Protein AF-A0A8H6XCM5-F1 (afdb_monomer_lite)

Organism: NCBI:txid2733690

Secondary structure (DSSP, 8-state):
-PPPP-----S----HHHHHHHH-STTHHHHHHHHTTSS---TTHHHHHHHHHHHHHH-EEEETTTTEEEESS---TTS-HHHHHTT-

Structure (mmCIF, N/CA/C/O backbone):
data_AF-A0A8H6XCM5-F1
#
_entry.id   AF-A0A8H6XCM5-F1
#
loop_
_atom_site.group_PDB
_atom_site.id
_atom_site.type_symbol
_atom_site.label_atom_id
_atom_site.label_alt_id
_atom_site.label_comp_id
_atom_site.label_asym_id
_atom_site.label_entity_id
_atom_site.label_seq_id
_atom_site.pdbx_PDB_ins_code
_atom_site.Cartn_x
_atom_site.Cartn_y
_atom_site.Cartn_z
_atom_site.occupancy
_atom_site.B_iso_or_equiv
_atom_site.auth_seq_id
_atom_site.auth_comp_id
_atom_site.auth_asym_id
_atom_site.auth_atom_id
_atom_site.pdbx_PDB_model_num
ATOM 1 N N . MET A 1 1 ? 25.703 15.562 1.334 1.00 40.00 1 MET A N 1
ATOM 2 C CA . MET A 1 1 ? 24.691 14.730 0.647 1.00 40.00 1 MET A CA 1
ATOM 3 C C . MET A 1 1 ? 24.155 15.523 -0.533 1.00 40.00 1 MET A C 1
ATOM 5 O O . MET A 1 1 ? 23.545 16.556 -0.300 1.00 40.00 1 MET A O 1
ATOM 9 N N . ARG A 1 2 ? 24.444 15.119 -1.777 1.00 37.31 2 ARG A N 1
ATOM 10 C CA . ARG A 1 2 ? 23.761 15.670 -2.960 1.00 37.31 2 ARG A CA 1
ATOM 11 C C . ARG A 1 2 ? 22.423 14.945 -3.085 1.00 37.31 2 ARG A C 1
ATOM 13 O O . ARG A 1 2 ? 22.420 13.717 -3.099 1.00 37.31 2 ARG A O 1
ATOM 20 N N . LEU A 1 3 ? 21.324 15.693 -3.136 1.00 38.75 3 LEU A N 1
ATOM 21 C CA . LEU A 1 3 ? 20.037 15.161 -3.582 1.00 38.75 3 LEU A CA 1
ATOM 22 C C . LEU A 1 3 ? 20.214 14.626 -5.017 1.00 38.75 3 LEU A C 1
ATOM 24 O O . LEU A 1 3 ? 20.958 15.244 -5.789 1.00 38.75 3 LEU A O 1
ATOM 28 N N . PRO A 1 4 ? 19.627 13.467 -5.365 1.00 41.62 4 PRO A N 1
ATOM 29 C CA . PRO A 1 4 ? 19.716 12.944 -6.721 1.00 41.62 4 PRO A CA 1
ATOM 30 C C . PRO A 1 4 ? 19.096 13.945 -7.709 1.00 41.62 4 PRO A C 1
ATOM 32 O O . PRO A 1 4 ? 18.163 14.657 -7.335 1.00 41.62 4 PRO A O 1
ATOM 35 N N . PRO A 1 5 ? 19.623 14.031 -8.944 1.00 44.50 5 PRO A N 1
ATOM 36 C CA . PRO A 1 5 ? 19.102 14.946 -9.949 1.00 44.50 5 PRO A CA 1
ATOM 37 C C . PRO A 1 5 ? 17.620 14.650 -10.183 1.00 44.50 5 PRO A C 1
ATOM 39 O O . PRO A 1 5 ? 17.239 13.510 -10.447 1.00 44.50 5 PRO A O 1
ATOM 42 N N . GLU A 1 6 ? 16.801 15.688 -10.042 1.00 51.19 6 GLU A N 1
ATOM 43 C CA . GLU A 1 6 ? 15.372 15.678 -10.335 1.00 51.19 6 GLU A CA 1
ATOM 44 C C . GLU A 1 6 ? 15.178 15.091 -11.747 1.00 51.19 6 GLU A C 1
ATOM 46 O O . GLU A 1 6 ? 15.653 15.663 -12.732 1.00 51.19 6 GLU A O 1
ATOM 51 N N . HIS A 1 7 ? 14.530 13.929 -11.859 1.00 51.06 7 HIS A N 1
ATOM 52 C CA . HIS A 1 7 ? 14.195 13.346 -13.159 1.00 51.06 7 HIS A CA 1
ATOM 53 C C . HIS A 1 7 ? 13.261 14.318 -13.910 1.00 51.06 7 HIS A C 1
ATOM 55 O O . HIS A 1 7 ? 12.342 14.863 -13.283 1.00 51.06 7 HIS A O 1
ATOM 61 N N . PRO A 1 8 ? 13.474 14.590 -15.212 1.00 44.06 8 PRO A N 1
ATOM 62 C CA . PRO A 1 8 ? 12.678 15.572 -15.942 1.00 44.06 8 PRO A CA 1
ATOM 63 C C . PRO A 1 8 ? 11.207 15.128 -16.015 1.00 44.06 8 PRO A C 1
ATOM 65 O O . PRO A 1 8 ? 10.842 14.248 -16.786 1.00 44.06 8 PRO A O 1
ATOM 68 N N . ARG A 1 9 ? 10.349 15.758 -15.202 1.00 53.53 9 ARG A N 1
ATOM 69 C CA . ARG A 1 9 ? 8.888 15.551 -15.136 1.00 53.53 9 ARG A CA 1
ATOM 70 C C . ARG A 1 9 ? 8.168 16.157 -16.353 1.00 53.53 9 ARG A C 1
ATOM 72 O O . ARG A 1 9 ? 7.372 17.076 -16.191 1.00 53.53 9 ARG A O 1
ATOM 79 N N . ASN A 1 10 ? 8.463 15.683 -17.564 1.00 46.03 10 ASN A N 1
ATOM 80 C CA . ASN A 1 10 ? 7.894 16.239 -18.803 1.00 46.03 10 ASN A CA 1
ATOM 81 C C . ASN A 1 10 ? 6.728 15.438 -19.418 1.00 46.03 10 ASN A C 1
ATOM 83 O O . ASN A 1 10 ? 6.248 15.819 -20.484 1.00 46.03 10 ASN A O 1
ATOM 87 N N . ARG A 1 11 ? 6.216 14.390 -18.757 1.00 52.88 11 ARG A N 1
ATOM 88 C CA . ARG A 1 11 ? 4.940 13.746 -19.120 1.00 52.88 11 ARG A CA 1
ATOM 89 C C . ARG A 1 11 ? 3.825 14.270 -18.197 1.00 52.88 11 ARG A C 1
ATOM 91 O O . ARG A 1 11 ? 4.105 14.476 -17.009 1.00 52.88 11 ARG A O 1
ATOM 98 N N . PRO A 1 12 ? 2.583 14.516 -18.674 1.00 55.06 12 PRO A N 1
ATOM 99 C CA . PRO A 1 12 ? 1.452 14.666 -17.762 1.00 55.06 12 PRO A CA 1
ATOM 100 C C . PRO A 1 12 ? 1.458 13.446 -16.842 1.00 55.06 12 PRO A C 1
ATOM 102 O O . PRO A 1 12 ? 1.424 12.320 -17.327 1.00 55.06 12 PRO A O 1
ATOM 105 N N . GLN A 1 13 ? 1.601 13.658 -15.532 1.00 58.75 13 GLN A N 1
ATOM 106 C CA . GLN A 1 13 ? 1.508 12.558 -14.581 1.00 58.75 13 GLN A CA 1
ATOM 107 C C . GLN A 1 13 ? 0.096 12.013 -14.719 1.00 58.75 13 GLN A C 1
ATOM 109 O O . GLN A 1 13 ? -0.853 12.668 -14.276 1.00 58.75 13 GLN A O 1
ATOM 114 N N . ASP A 1 14 ? -0.050 10.875 -15.398 1.00 65.25 14 ASP A N 1
ATOM 115 C CA . ASP A 1 14 ? -1.330 10.200 -15.462 1.00 65.25 14 ASP A CA 1
ATOM 116 C C . ASP A 1 14 ? -1.794 10.036 -14.026 1.00 65.25 14 ASP A C 1
ATOM 118 O O . ASP A 1 14 ? -1.090 9.489 -13.170 1.00 65.25 14 ASP A O 1
ATOM 122 N N . SER A 1 15 ? -2.950 10.631 -13.735 1.00 79.50 15 SER A N 1
ATOM 123 C CA . SER A 1 15 ? -3.478 10.608 -12.383 1.00 79.50 15 SER A CA 1
ATOM 124 C C . SER A 1 15 ? -3.554 9.153 -11.927 1.00 79.50 15 SER A C 1
ATOM 126 O O . SER A 1 15 ? -3.864 8.265 -12.725 1.00 79.50 15 SER A O 1
ATOM 128 N N . THR A 1 16 ? -3.317 8.883 -10.645 1.00 78.69 16 THR A N 1
ATOM 129 C CA . THR A 1 16 ? -3.418 7.521 -10.095 1.00 78.69 16 THR A CA 1
ATOM 130 C C . THR A 1 16 ? -4.742 6.847 -10.483 1.00 78.69 16 THR A C 1
ATOM 132 O O . THR A 1 16 ? -4.783 5.651 -10.743 1.00 78.69 16 THR A O 1
ATOM 135 N N . HIS A 1 17 ? -5.818 7.629 -10.611 1.00 81.19 17 HIS A N 1
ATOM 136 C CA . HIS A 1 17 ? -7.113 7.171 -11.109 1.00 81.19 17 HIS A CA 1
ATOM 137 C C . HIS A 1 17 ? -7.069 6.662 -12.563 1.00 81.19 17 HIS A C 1
ATOM 139 O O . HIS A 1 17 ? -7.661 5.626 -12.859 1.00 81.19 17 HIS A O 1
ATOM 145 N N . THR A 1 18 ? -6.377 7.358 -13.468 1.00 84.31 18 THR A N 1
ATOM 146 C CA . THR A 1 18 ? -6.206 6.939 -14.869 1.00 84.31 18 THR A CA 1
ATOM 147 C C . THR A 1 18 ? -5.442 5.619 -14.954 1.00 84.31 18 THR A C 1
ATOM 149 O O . THR A 1 18 ? -5.880 4.703 -15.645 1.00 84.31 18 THR A O 1
ATOM 152 N N . LEU A 1 19 ? -4.353 5.488 -14.193 1.00 82.19 19 LEU A N 1
ATOM 153 C CA . LEU A 1 19 ? -3.534 4.273 -14.165 1.00 82.19 19 LEU A CA 1
ATOM 154 C C . LEU A 1 19 ? -4.319 3.072 -13.630 1.00 82.19 19 LEU A C 1
ATOM 156 O O . LEU A 1 19 ? -4.303 2.001 -14.228 1.00 82.19 19 LEU A O 1
ATOM 160 N N . LEU A 1 20 ? -5.080 3.258 -12.551 1.00 85.00 20 LEU A N 1
ATOM 161 C CA . LEU A 1 20 ? -5.916 2.190 -11.996 1.00 85.00 20 LEU A CA 1
ATOM 162 C C . LEU A 1 20 ? -7.023 1.748 -12.959 1.00 85.00 20 LEU A C 1
ATOM 164 O O . LEU A 1 20 ? -7.355 0.569 -13.007 1.00 85.00 20 LEU A O 1
ATOM 168 N N . ARG A 1 21 ? -7.579 2.668 -13.754 1.00 86.00 21 ARG A N 1
ATOM 169 C CA . ARG A 1 21 ? -8.559 2.330 -14.798 1.00 86.00 21 ARG A CA 1
ATOM 170 C C . ARG A 1 21 ? -7.937 1.536 -15.944 1.00 86.00 21 ARG A C 1
ATOM 172 O O . ARG A 1 21 ? -8.619 0.688 -16.508 1.00 86.00 21 ARG A O 1
ATOM 179 N N . ALA A 1 22 ? -6.694 1.847 -16.303 1.00 82.56 22 ALA A N 1
ATOM 180 C CA . ALA A 1 22 ? -5.994 1.217 -17.416 1.00 82.56 22 ALA A CA 1
ATOM 181 C C . ALA A 1 22 ? -5.500 -0.194 -17.068 1.00 82.56 22 ALA A C 1
ATOM 183 O O . ALA A 1 22 ? -5.691 -1.114 -17.857 1.00 82.56 22 ALA A O 1
ATOM 184 N N . TYR A 1 23 ? -4.907 -0.363 -15.883 1.00 81.88 23 TYR A N 1
ATOM 185 C 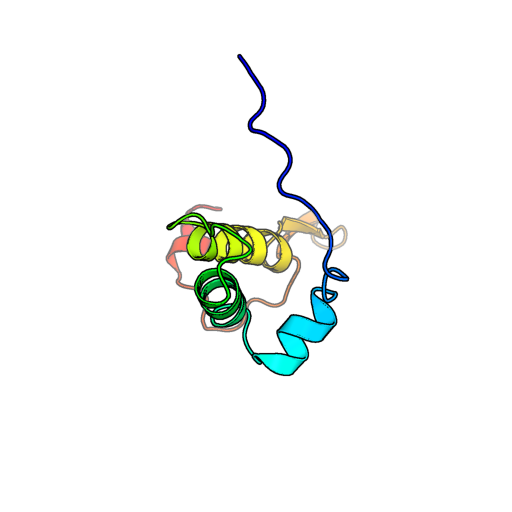CA . TYR A 1 23 ? -4.259 -1.612 -15.471 1.00 81.88 23 TYR A CA 1
ATOM 186 C C . TYR A 1 23 ? -5.103 -2.469 -14.522 1.00 81.88 23 TYR A C 1
ATOM 188 O O . TYR A 1 23 ? -4.753 -3.609 -14.275 1.00 81.88 23 TYR A O 1
ATOM 196 N N . GLY A 1 24 ? -6.226 -1.968 -14.000 1.00 79.19 24 GLY A N 1
ATOM 197 C CA . GLY A 1 24 ? -7.203 -2.760 -13.247 1.00 79.19 24 GLY A CA 1
ATOM 198 C C . GLY A 1 24 ? -6.858 -2.963 -11.770 1.00 79.19 24 GLY A C 1
ATOM 199 O O . GLY A 1 24 ? -7.680 -2.632 -10.912 1.00 79.19 24 GLY A O 1
ATOM 200 N N . THR A 1 25 ? -5.667 -3.473 -11.443 1.00 83.06 25 THR A N 1
ATOM 201 C CA . THR A 1 25 ? -5.275 -3.726 -10.046 1.00 83.06 25 THR A CA 1
ATOM 202 C C . THR A 1 25 ? -4.065 -2.913 -9.592 1.00 83.06 25 THR A C 1
ATOM 204 O O . THR A 1 25 ? -3.175 -2.561 -10.362 1.00 83.06 25 THR A O 1
ATOM 207 N N . VAL A 1 26 ? -3.988 -2.653 -8.282 1.00 84.25 26 VAL A N 1
ATOM 208 C CA . VAL A 1 26 ? -2.843 -1.949 -7.673 1.00 84.25 26 VAL A CA 1
ATOM 209 C C . VAL A 1 26 ? -1.547 -2.772 -7.732 1.00 84.25 26 VAL A C 1
ATOM 211 O O . VAL A 1 26 ? -0.465 -2.232 -7.526 1.00 84.25 26 VAL A O 1
ATOM 214 N N . ALA A 1 27 ? -1.638 -4.078 -7.994 1.00 84.56 27 ALA A N 1
ATOM 215 C CA . ALA A 1 27 ? -0.467 -4.930 -8.168 1.00 84.56 27 ALA A CA 1
ATOM 216 C C . ALA A 1 27 ? 0.160 -4.776 -9.560 1.00 84.56 27 ALA A C 1
ATOM 218 O O . ALA A 1 27 ? 1.375 -4.853 -9.663 1.00 84.56 27 ALA A O 1
ATOM 219 N N . GLU A 1 28 ? -0.649 -4.515 -10.589 1.00 84.69 28 GLU A N 1
ATOM 220 C CA . GLU A 1 28 ? -0.199 -4.427 -11.987 1.00 84.69 28 GLU A CA 1
ATOM 221 C C . GLU A 1 28 ? 0.322 -3.029 -12.347 1.00 84.69 28 GLU A C 1
ATOM 223 O O . GLU A 1 28 ? 1.226 -2.891 -13.166 1.00 84.69 28 GLU A O 1
ATOM 228 N N . VAL A 1 29 ? -0.197 -1.978 -11.699 1.00 85.50 29 VAL A N 1
ATOM 229 C CA . VAL A 1 29 ? 0.231 -0.590 -11.957 1.00 85.50 29 VAL A CA 1
ATOM 230 C C . VAL A 1 29 ? 1.742 -0.368 -11.746 1.00 85.50 29 VAL A C 1
ATOM 232 O O . VAL A 1 29 ? 2.358 0.249 -12.611 1.00 85.50 29 VAL A O 1
ATOM 235 N N . PRO A 1 30 ? 2.379 -0.813 -10.642 1.00 84.81 30 PRO A N 1
ATOM 236 C CA . PRO A 1 30 ? 3.806 -0.586 -10.427 1.00 84.81 30 PRO A CA 1
ATOM 237 C C . PRO A 1 30 ? 4.679 -1.314 -11.451 1.00 84.81 30 PRO A C 1
ATOM 239 O O . PRO A 1 30 ? 5.679 -0.749 -11.882 1.00 84.81 30 PRO A O 1
ATOM 242 N N . ASP A 1 31 ? 4.294 -2.524 -11.860 1.00 83.06 31 ASP A N 1
ATOM 243 C CA . ASP A 1 31 ? 5.035 -3.296 -12.860 1.00 83.06 31 ASP A CA 1
ATOM 244 C C . ASP A 1 31 ? 4.959 -2.604 -14.225 1.00 83.06 31 ASP A C 1
ATOM 246 O O . ASP A 1 31 ? 5.992 -2.348 -14.839 1.00 83.06 31 ASP A O 1
ATOM 250 N N . ALA A 1 32 ? 3.768 -2.155 -14.632 1.00 82.44 32 ALA A N 1
ATOM 251 C CA . ALA A 1 32 ? 3.594 -1.385 -15.862 1.00 82.44 32 ALA A CA 1
ATOM 252 C C . ALA A 1 32 ? 4.378 -0.056 -15.858 1.00 82.44 32 ALA A C 1
ATOM 254 O O . ALA A 1 32 ? 4.950 0.341 -16.871 1.00 82.44 32 ALA A O 1
ATOM 255 N N . LEU A 1 33 ? 4.447 0.630 -14.710 1.00 81.69 33 LEU A N 1
ATOM 256 C CA . LEU A 1 33 ? 5.245 1.854 -14.556 1.00 81.69 33 LEU A CA 1
ATOM 257 C C . LEU A 1 33 ? 6.756 1.588 -14.584 1.00 81.69 33 LEU A C 1
ATOM 259 O O . LEU A 1 33 ? 7.518 2.437 -15.049 1.00 81.69 33 LEU A O 1
ATOM 263 N N . ALA A 1 34 ? 7.193 0.439 -14.066 1.00 82.25 34 ALA A N 1
ATOM 264 C CA . ALA A 1 34 ? 8.590 0.026 -14.112 1.00 82.25 34 ALA A CA 1
ATOM 265 C C . ALA A 1 34 ? 9.011 -0.367 -15.538 1.00 82.25 34 ALA A C 1
ATOM 267 O O . ALA A 1 34 ? 10.117 -0.026 -15.958 1.00 82.25 34 ALA A O 1
ATOM 268 N N . GLU A 1 35 ? 8.128 -1.037 -16.285 1.00 81.50 35 GLU A N 1
ATOM 269 C CA . GLU A 1 35 ? 8.340 -1.419 -17.688 1.00 81.50 35 GLU A CA 1
ATOM 270 C C . GLU A 1 35 ? 8.419 -0.210 -18.628 1.00 81.50 35 GLU A C 1
ATOM 272 O O . GLU A 1 35 ? 9.247 -0.201 -19.538 1.00 81.50 35 GLU A O 1
ATOM 277 N N . ASP A 1 36 ? 7.631 0.840 -18.374 1.00 77.75 36 ASP A N 1
ATOM 278 C CA . ASP A 1 36 ? 7.685 2.099 -19.135 1.00 77.75 36 ASP A CA 1
ATOM 279 C C . ASP A 1 36 ? 8.984 2.900 -18.873 1.00 77.75 36 ASP A C 1
ATOM 281 O O . ASP A 1 36 ? 9.291 3.869 -19.566 1.00 77.75 36 ASP A O 1
ATOM 285 N N . GLY A 1 37 ? 9.787 2.496 -17.879 1.00 70.31 37 GLY A N 1
ATOM 286 C CA . GLY A 1 37 ? 11.136 3.016 -17.629 1.00 70.31 37 GLY A CA 1
ATOM 287 C C . GLY A 1 37 ? 11.208 4.425 -17.026 1.00 70.31 37 GLY A C 1
ATOM 288 O O . GLY A 1 37 ? 12.305 4.907 -16.739 1.00 70.31 37 GLY A 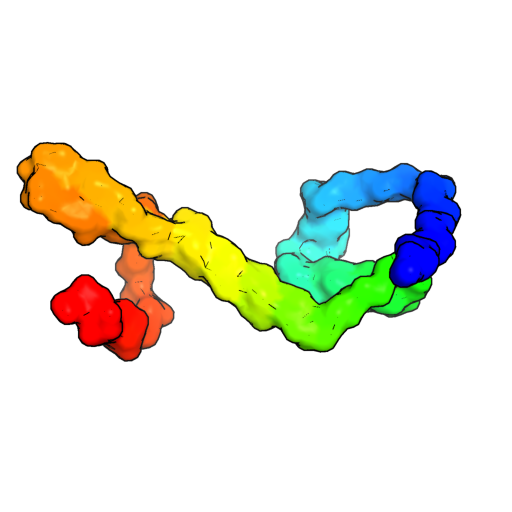O 1
ATOM 289 N N . GLU A 1 38 ? 10.070 5.087 -16.796 1.00 68.75 38 GLU A N 1
ATOM 290 C CA . GLU A 1 38 ? 10.013 6.446 -16.237 1.00 68.75 38 GLU A CA 1
ATOM 291 C C . GLU A 1 38 ? 10.151 6.485 -14.709 1.00 68.75 38 GLU A C 1
ATOM 293 O O . GLU A 1 38 ? 10.590 7.492 -14.146 1.00 68.75 38 GLU A O 1
ATOM 298 N N . VAL A 1 39 ? 9.786 5.400 -14.015 1.00 76.06 39 VAL A N 1
ATOM 299 C CA . VAL A 1 39 ? 9.781 5.349 -12.549 1.00 76.06 39 VAL A CA 1
ATOM 300 C C . VAL A 1 39 ? 10.476 4.087 -12.052 1.00 76.06 39 VAL A C 1
ATOM 302 O O . VAL A 1 39 ? 10.058 2.967 -12.327 1.00 76.06 39 VAL A O 1
ATOM 305 N N . SER A 1 40 ? 11.520 4.261 -11.239 1.00 80.94 40 SER A N 1
ATOM 306 C CA . SER A 1 40 ? 12.116 3.139 -10.513 1.00 80.94 40 SER A CA 1
ATOM 307 C C . SER A 1 40 ? 11.239 2.776 -9.317 1.00 80.94 40 SER A C 1
ATOM 309 O O . SER A 1 40 ? 11.120 3.546 -8.360 1.00 80.94 40 SER A O 1
ATOM 311 N N . ILE A 1 41 ? 10.630 1.593 -9.368 1.00 84.19 41 ILE A N 1
ATOM 312 C CA . ILE A 1 41 ? 9.824 1.056 -8.275 1.00 84.19 41 ILE A CA 1
ATOM 313 C C . ILE A 1 41 ? 10.719 0.251 -7.322 1.00 84.19 41 ILE A C 1
ATOM 315 O O . ILE A 1 41 ? 11.383 -0.697 -7.744 1.00 84.19 41 ILE A O 1
ATOM 319 N N . PRO A 1 42 ? 10.753 0.583 -6.017 1.00 87.62 42 PRO A N 1
ATOM 320 C CA . PRO A 1 42 ? 11.488 -0.212 -5.042 1.00 87.62 42 PRO A CA 1
ATOM 321 C C . PRO A 1 42 ? 10.957 -1.656 -4.970 1.00 87.62 42 PRO A C 1
ATOM 323 O O . PRO A 1 42 ? 9.740 -1.834 -4.910 1.00 87.62 42 PRO A O 1
ATOM 326 N N . PRO A 1 43 ? 11.815 -2.685 -4.820 1.00 82.94 43 PRO A N 1
ATOM 327 C CA . PRO A 1 43 ? 11.381 -4.091 -4.776 1.00 82.94 43 PRO A CA 1
ATOM 328 C C . PRO A 1 43 ? 10.348 -4.405 -3.680 1.00 82.94 43 PRO A C 1
ATOM 330 O O . PRO A 1 43 ? 9.528 -5.305 -3.811 1.00 82.94 43 PRO A O 1
ATOM 333 N N . ALA A 1 44 ? 10.370 -3.643 -2.582 1.00 88.69 44 ALA A N 1
ATOM 334 C CA . ALA A 1 44 ? 9.445 -3.794 -1.460 1.00 88.69 44 ALA A CA 1
ATOM 335 C C . ALA A 1 44 ? 8.223 -2.858 -1.534 1.00 88.69 44 ALA A C 1
ATOM 337 O O . ALA A 1 44 ? 7.469 -2.771 -0.562 1.00 88.69 44 ALA A O 1
ATOM 338 N N . TYR A 1 45 ? 8.025 -2.121 -2.634 1.00 89.56 45 TYR A N 1
ATOM 339 C CA . TYR A 1 45 ? 6.940 -1.1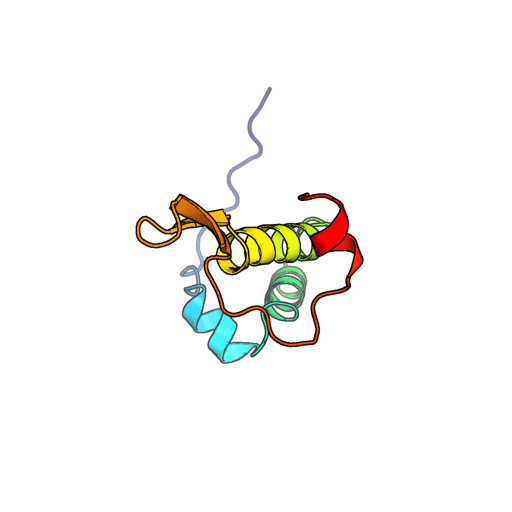44 -2.758 1.00 89.56 45 TYR A CA 1
ATOM 340 C C . TYR A 1 45 ? 5.573 -1.798 -2.565 1.00 89.56 45 TYR A C 1
ATOM 342 O O . TYR A 1 45 ? 4.821 -1.372 -1.693 1.00 89.56 45 TYR A O 1
ATOM 350 N N . LEU A 1 46 ? 5.288 -2.885 -3.288 1.00 88.56 46 LEU A N 1
ATOM 351 C CA . LEU A 1 46 ? 3.996 -3.568 -3.205 1.00 88.56 46 LEU A CA 1
ATOM 352 C C . LEU A 1 46 ? 3.735 -4.145 -1.804 1.00 88.56 46 LEU A C 1
ATOM 354 O O . LEU A 1 46 ? 2.622 -4.064 -1.285 1.00 88.56 46 LEU A O 1
ATOM 358 N N . GLN A 1 47 ? 4.772 -4.671 -1.145 1.00 88.50 47 GLN A N 1
ATOM 359 C CA . GLN A 1 47 ? 4.667 -5.144 0.236 1.00 88.50 47 GLN A CA 1
ATOM 360 C C . GLN A 1 47 ? 4.319 -3.996 1.195 1.00 88.50 47 GLN A C 1
ATOM 362 O O . GLN A 1 47 ? 3.432 -4.138 2.036 1.00 88.50 47 GLN A O 1
ATOM 367 N N . ARG A 1 48 ? 4.990 -2.848 1.058 1.00 89.81 48 ARG A N 1
ATOM 368 C CA . ARG A 1 48 ? 4.728 -1.652 1.874 1.00 89.81 48 ARG A CA 1
ATOM 369 C C . ARG A 1 48 ? 3.360 -1.048 1.579 1.00 89.81 48 ARG A C 1
ATOM 371 O O . ARG A 1 48 ? 2.690 -0.616 2.510 1.00 89.81 48 ARG A O 1
ATOM 378 N N . PHE A 1 49 ? 2.927 -1.072 0.322 1.00 90.25 49 PHE A N 1
ATOM 379 C CA . PHE A 1 49 ? 1.594 -0.643 -0.078 1.00 90.25 49 PHE A CA 1
ATOM 380 C C . PHE A 1 49 ? 0.522 -1.482 0.625 1.00 90.25 49 PHE A C 1
ATOM 382 O O . PHE A 1 49 ? -0.351 -0.925 1.281 1.00 90.25 49 PHE A O 1
ATOM 389 N N . ARG A 1 50 ? 0.644 -2.816 0.601 1.00 88.06 50 ARG A N 1
ATOM 390 C CA . ARG A 1 50 ? -0.276 -3.722 1.315 1.00 88.06 50 ARG A CA 1
ATOM 391 C C . ARG A 1 50 ? -0.287 -3.484 2.828 1.00 88.06 50 ARG A C 1
ATOM 393 O O . ARG A 1 50 ? -1.321 -3.635 3.470 1.00 88.06 50 ARG A O 1
ATOM 400 N N . LEU A 1 51 ? 0.849 -3.115 3.426 1.00 87.38 51 LEU A N 1
ATOM 401 C CA . LEU A 1 51 ? 0.891 -2.715 4.838 1.00 87.38 51 LEU A CA 1
ATOM 402 C C . LEU A 1 51 ? 0.133 -1.405 5.082 1.00 87.38 51 LEU A C 1
ATOM 404 O O . LEU A 1 51 ? -0.633 -1.321 6.038 1.00 87.38 51 LEU A O 1
ATOM 408 N N . ALA A 1 52 ? 0.311 -0.408 4.215 1.00 88.25 52 ALA A N 1
ATOM 409 C CA . ALA A 1 52 ? -0.425 0.849 4.303 1.00 88.25 52 ALA A CA 1
ATOM 410 C C . ALA A 1 52 ? -1.937 0.633 4.125 1.00 88.25 52 ALA A C 1
ATOM 412 O O . ALA A 1 52 ? -2.726 1.164 4.901 1.00 88.25 52 ALA A O 1
ATOM 413 N N . GLU A 1 53 ? -2.344 -0.208 3.173 1.00 86.81 53 GLU A N 1
ATOM 414 C CA . GLU A 1 53 ? -3.740 -0.597 2.952 1.00 86.81 53 GLU A CA 1
ATOM 415 C C . GLU A 1 53 ? -4.364 -1.218 4.210 1.00 86.81 53 GLU A C 1
ATOM 417 O O . GLU A 1 53 ? -5.448 -0.813 4.635 1.00 86.81 53 GLU A O 1
ATOM 422 N N . LYS A 1 54 ? -3.639 -2.121 4.887 1.00 84.19 54 LYS A N 1
ATOM 423 C CA . LYS A 1 54 ? -4.074 -2.683 6.176 1.00 84.19 54 LYS A CA 1
ATOM 424 C C . LYS A 1 54 ? -4.276 -1.612 7.242 1.00 84.19 54 LYS A C 1
ATOM 426 O O . LYS A 1 54 ? -5.214 -1.734 8.024 1.00 84.19 54 LYS A O 1
ATOM 431 N N . CYS A 1 55 ? -3.439 -0.575 7.285 1.00 82.62 55 CYS A N 1
ATOM 432 C CA . CYS A 1 55 ? -3.648 0.537 8.208 1.00 82.62 55 CYS A CA 1
ATOM 433 C C . CYS A 1 55 ? -4.972 1.246 7.913 1.00 82.62 55 CYS A C 1
ATOM 435 O O . CYS A 1 55 ? -5.760 1.422 8.830 1.00 82.62 55 CYS A O 1
ATOM 437 N N . PHE A 1 56 ? -5.272 1.582 6.657 1.00 83.00 56 PHE A N 1
ATOM 438 C CA . PHE A 1 56 ? -6.533 2.255 6.318 1.00 83.00 56 PHE A CA 1
ATOM 439 C C . PHE A 1 56 ? -7.777 1.405 6.628 1.00 83.00 56 PHE A C 1
ATOM 441 O O . PHE A 1 56 ? -8.787 1.931 7.103 1.00 83.00 56 PHE A O 1
ATOM 448 N N . LEU A 1 57 ? -7.700 0.090 6.406 1.00 80.88 57 LEU A N 1
ATOM 449 C CA . LEU A 1 57 ? -8.819 -0.830 6.630 1.00 80.88 57 LEU A CA 1
ATOM 450 C C . LEU A 1 57 ? -9.006 -1.209 8.106 1.00 80.88 57 LEU A C 1
ATOM 452 O O . LEU A 1 57 ? -10.134 -1.326 8.586 1.00 80.88 57 LEU A O 1
ATOM 456 N N . HIS A 1 58 ? -7.912 -1.403 8.841 1.00 80.94 58 HIS A N 1
ATOM 457 C CA . HIS A 1 58 ? -7.929 -1.981 10.189 1.00 80.94 58 HIS A CA 1
ATOM 458 C C . HIS A 1 58 ? -7.451 -1.024 11.277 1.00 80.94 58 HIS A C 1
ATOM 460 O O . HIS A 1 58 ? -7.201 -1.459 12.404 1.00 80.94 58 HIS A O 1
ATOM 466 N N . GLN A 1 59 ? -7.335 0.271 10.978 1.00 83.56 59 GLN A N 1
ATOM 467 C CA . GLN A 1 59 ? -7.063 1.272 12.000 1.00 83.56 59 GLN A CA 1
ATOM 468 C C . GLN A 1 59 ? -8.065 1.115 13.147 1.00 83.56 59 GLN A C 1
ATOM 470 O O . GLN A 1 59 ? -9.278 1.078 12.933 1.00 83.56 59 GLN A O 1
ATOM 475 N N . ARG A 1 60 ? -7.552 0.999 14.375 1.00 83.88 60 ARG A N 1
ATOM 476 C CA . ARG A 1 60 ? -8.392 0.968 15.571 1.00 83.88 60 ARG A CA 1
ATOM 477 C C . ARG A 1 60 ? -8.924 2.374 15.825 1.00 83.88 60 ARG A C 1
ATOM 479 O O . ARG A 1 60 ? -8.149 3.315 15.980 1.00 83.88 60 ARG A O 1
ATOM 486 N N . VAL A 1 61 ? -10.239 2.496 15.878 1.00 85.75 61 VAL A N 1
ATOM 487 C CA . VAL A 1 61 ? -10.970 3.721 16.198 1.00 85.75 61 VAL A CA 1
ATOM 488 C C . VAL A 1 61 ? -11.744 3.512 17.495 1.00 85.75 61 VAL A C 1
ATOM 490 O O . VAL A 1 61 ? -12.141 2.397 17.827 1.00 85.75 61 VAL A O 1
ATOM 493 N N . HIS A 1 62 ? -11.919 4.571 18.279 1.00 88.25 62 HIS A N 1
ATOM 494 C CA . HIS A 1 62 ? -12.676 4.482 19.524 1.00 88.25 62 HIS A CA 1
ATOM 495 C C . HIS A 1 62 ? -14.180 4.517 19.233 1.00 88.25 62 HIS A C 1
ATOM 497 O O . HIS A 1 62 ? -14.678 5.503 18.692 1.00 88.25 62 HIS A O 1
ATOM 503 N N . ASP A 1 63 ? -14.900 3.468 19.635 1.00 86.62 63 ASP A N 1
ATOM 504 C CA . ASP A 1 63 ? -16.363 3.430 19.635 1.00 86.62 63 ASP A CA 1
ATOM 505 C C . ASP A 1 63 ? -16.877 4.016 20.966 1.00 86.62 63 ASP A C 1
ATOM 507 O O . ASP A 1 63 ? -16.714 3.388 22.021 1.00 86.62 63 ASP A O 1
ATOM 511 N N . PRO A 1 64 ? -17.496 5.213 20.963 1.00 90.88 64 PRO A N 1
ATOM 512 C CA . PRO A 1 64 ? -17.967 5.859 22.185 1.00 90.88 64 PRO A CA 1
ATOM 513 C C . PRO A 1 64 ? -19.135 5.125 22.853 1.00 90.88 64 PRO A C 1
ATOM 515 O O . PRO A 1 64 ? -19.298 5.243 24.068 1.00 90.88 64 PRO A O 1
ATOM 518 N N . SER A 1 65 ? -19.921 4.346 22.107 1.00 91.19 65 SER A N 1
ATOM 519 C CA . SER A 1 65 ? -21.031 3.565 22.660 1.00 91.19 65 SER A CA 1
ATOM 520 C C . SER A 1 65 ? -20.525 2.344 23.423 1.00 91.19 65 SER A C 1
ATOM 522 O O . SER A 1 65 ? -21.078 1.994 24.465 1.00 91.19 65 SER A O 1
ATOM 524 N N . LYS A 1 66 ? -19.450 1.718 22.933 1.00 86.31 66 LYS A N 1
ATOM 525 C CA . LYS A 1 66 ? -18.839 0.531 23.558 1.00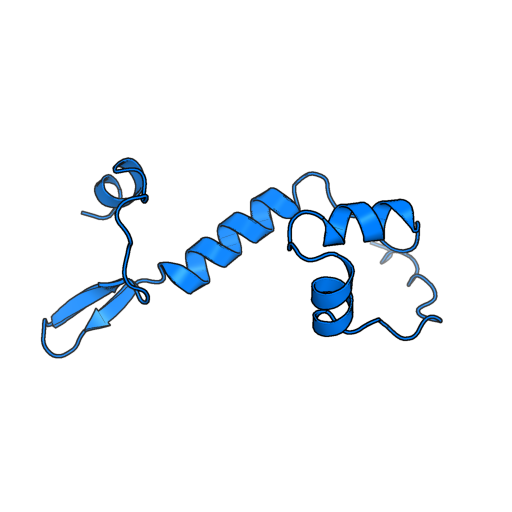 86.31 66 LYS A CA 1
ATOM 526 C C . LYS A 1 66 ? -17.689 0.858 24.510 1.00 86.31 66 LYS A C 1
ATOM 528 O O . LYS A 1 66 ? -17.232 -0.038 25.216 1.00 86.31 66 LYS A O 1
ATOM 533 N N . LYS A 1 67 ? -17.228 2.118 24.535 1.00 88.38 67 LYS A N 1
ATOM 534 C CA . LYS A 1 67 ? -16.045 2.584 25.287 1.00 88.38 67 LYS A CA 1
ATOM 535 C C . LYS A 1 67 ? -14.818 1.705 25.024 1.00 88.38 67 LYS A C 1
ATOM 537 O O . LYS A 1 67 ? -14.072 1.362 25.939 1.00 88.38 67 LYS A O 1
ATOM 542 N N . SER A 1 68 ? -14.651 1.282 23.775 1.00 85.69 68 SER A N 1
ATOM 543 C CA . SER A 1 68 ? -13.619 0.331 23.375 1.00 85.69 68 SER A CA 1
ATOM 544 C C . SER A 1 68 ? -13.075 0.651 21.987 1.00 85.69 68 SER A C 1
ATOM 546 O O . SER A 1 68 ? -13.673 1.397 21.212 1.00 85.69 68 SER A O 1
ATOM 548 N N . LEU A 1 69 ? -11.895 0.110 21.686 1.00 86.44 69 LEU A N 1
ATOM 549 C CA . LEU A 1 69 ? -11.264 0.256 20.380 1.00 86.44 69 LEU A CA 1
ATOM 550 C C . LEU A 1 69 ? -11.810 -0.799 19.416 1.00 86.44 69 LEU A C 1
ATOM 552 O O . LEU A 1 69 ? -11.589 -1.995 19.611 1.00 86.44 69 LEU A O 1
ATOM 556 N N . VAL A 1 70 ? -12.473 -0.347 18.357 1.00 83.25 70 VAL A N 1
ATOM 557 C CA . VAL A 1 70 ? -13.020 -1.187 17.287 1.00 83.25 70 VAL A CA 1
ATOM 558 C C . VAL A 1 70 ? -12.243 -0.964 15.982 1.00 83.25 70 VAL A C 1
ATOM 560 O O . VAL A 1 70 ? -11.694 0.117 15.778 1.00 83.25 70 VAL A O 1
ATOM 563 N N . PRO A 1 71 ? -12.143 -1.957 15.086 1.00 80.44 71 PRO A N 1
ATOM 564 C CA . PRO A 1 71 ? -11.600 -1.740 13.744 1.00 80.44 71 PRO A CA 1
ATOM 565 C C . PRO A 1 71 ? -12.476 -0.777 12.924 1.00 80.44 71 PRO A C 1
ATOM 567 O O . PRO A 1 71 ? -13.697 -0.789 13.065 1.00 80.44 71 PRO A O 1
ATOM 570 N N . ASN A 1 72 ? -11.854 0.020 12.050 1.00 74.62 72 ASN A N 1
ATOM 571 C CA . ASN A 1 72 ? -12.536 0.984 11.177 1.00 74.62 72 ASN A CA 1
ATOM 572 C C . ASN A 1 72 ? -13.470 0.326 10.137 1.00 74.62 72 ASN A C 1
ATOM 574 O O . ASN A 1 72 ? -14.566 0.825 9.896 1.00 74.62 72 ASN A O 1
ATOM 578 N N . ALA A 1 73 ? -13.068 -0.797 9.531 1.00 68.31 73 ALA A N 1
ATOM 579 C CA . ALA A 1 73 ? -13.876 -1.528 8.550 1.00 68.31 73 ALA A CA 1
ATOM 580 C C . ALA A 1 73 ? -14.373 -2.883 9.082 1.00 68.31 73 ALA A C 1
ATOM 582 O O . ALA A 1 73 ? -13.733 -3.512 9.929 1.00 68.31 73 ALA A O 1
ATOM 583 N N . PHE A 1 74 ? -15.501 -3.357 8.534 1.00 61.12 74 PHE A N 1
ATOM 584 C CA . PHE A 1 74 ? -15.997 -4.717 8.751 1.00 61.12 74 PHE A CA 1
ATOM 585 C C . PHE A 1 74 ? -14.921 -5.723 8.331 1.00 61.12 74 PHE A C 1
ATOM 587 O O . PHE A 1 74 ? -14.568 -5.838 7.157 1.00 61.12 74 PHE A O 1
ATOM 594 N N . VAL A 1 75 ? -14.384 -6.440 9.313 1.00 58.81 75 VAL A N 1
ATOM 595 C CA . VAL A 1 75 ? -13.435 -7.526 9.097 1.00 58.81 75 VAL A CA 1
ATOM 596 C C . VAL A 1 75 ? -14.229 -8.720 8.570 1.00 58.81 75 VAL A C 1
ATOM 598 O O . VAL A 1 75 ? -14.896 -9.414 9.331 1.00 58.81 75 VAL A O 1
ATOM 601 N N . GLY A 1 76 ? -14.211 -8.924 7.251 1.00 51.62 76 GLY A N 1
ATOM 602 C CA . GLY A 1 76 ? -14.726 -10.150 6.642 1.00 51.62 76 GLY A CA 1
ATOM 603 C C . GLY A 1 76 ? -13.963 -11.395 7.133 1.00 51.62 76 GLY A C 1
ATOM 604 O O . GLY A 1 76 ? -12.875 -11.269 7.696 1.00 51.62 76 GLY A O 1
ATOM 605 N N . PRO A 1 77 ? -14.491 -12.609 6.894 1.00 51.59 77 PRO A N 1
ATOM 606 C CA . PRO A 1 77 ? -14.006 -13.865 7.488 1.00 51.59 77 PRO A CA 1
ATOM 607 C C . PRO A 1 77 ? -12.583 -14.298 7.081 1.00 51.59 77 PRO A C 1
ATOM 609 O O . PRO A 1 77 ? -12.104 -15.313 7.569 1.00 51.59 77 PRO A O 1
ATOM 612 N N . ASN A 1 78 ? -11.901 -13.544 6.214 1.00 48.75 78 ASN A N 1
ATOM 613 C CA . ASN A 1 78 ? -10.582 -13.880 5.669 1.00 48.75 78 ASN A CA 1
ATOM 614 C C . ASN A 1 78 ? -9.412 -13.155 6.358 1.00 48.75 78 ASN A C 1
ATOM 616 O O . ASN A 1 78 ? -8.313 -13.120 5.805 1.00 48.75 78 ASN A O 1
ATOM 620 N N . LEU A 1 79 ? -9.607 -12.545 7.533 1.00 50.59 79 LEU A N 1
ATOM 621 C CA . LEU A 1 79 ? -8.455 -12.102 8.320 1.0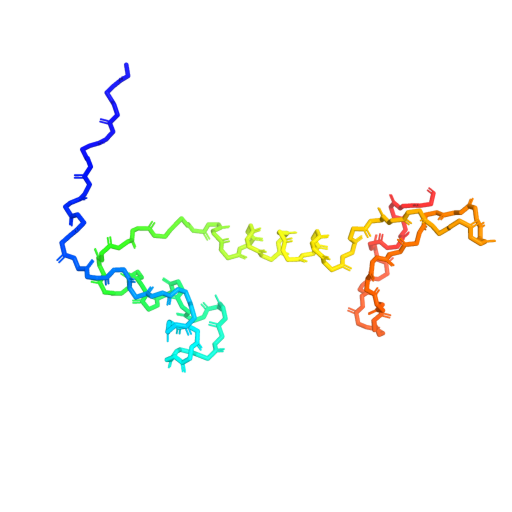0 50.59 79 LEU A CA 1
ATOM 622 C C . LEU A 1 79 ? -7.870 -13.286 9.087 1.00 50.59 79 LEU A C 1
ATOM 624 O O . LEU A 1 79 ? -8.513 -13.836 9.979 1.00 50.59 79 LEU A O 1
ATOM 628 N N . GLU A 1 80 ? -6.630 -13.626 8.742 1.00 48.69 80 GLU A N 1
ATOM 629 C CA . GLU A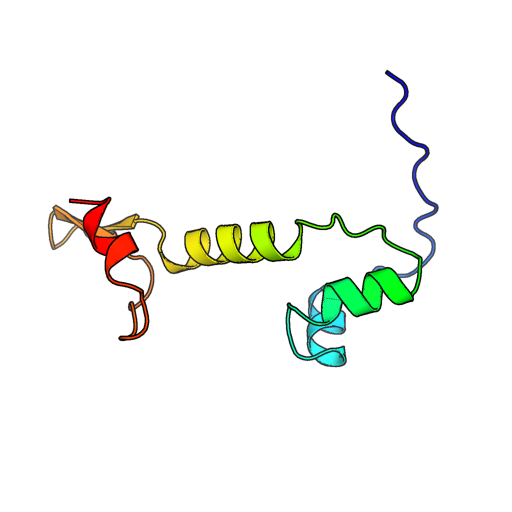 1 80 ? -5.799 -14.582 9.467 1.00 48.69 80 GLU A CA 1
ATOM 630 C C . GLU A 1 80 ? -5.858 -14.320 10.988 1.00 48.69 80 GLU A C 1
ATOM 632 O O . GLU A 1 80 ? -5.621 -13.184 11.430 1.00 48.69 80 GLU A O 1
ATOM 637 N N . PRO A 1 81 ? -6.142 -15.352 11.806 1.00 52.72 81 PRO A N 1
ATOM 638 C CA . PRO A 1 81 ? -6.369 -15.219 13.249 1.00 52.72 81 PRO A CA 1
ATOM 639 C C . PRO A 1 81 ? -5.151 -14.679 14.020 1.00 52.72 81 PRO A C 1
ATOM 641 O O . PRO A 1 81 ? -5.288 -14.184 15.141 1.00 52.72 81 PRO A O 1
ATOM 644 N N . GLU A 1 82 ? -3.958 -14.707 13.421 1.00 49.47 82 GLU A N 1
ATOM 645 C CA . GLU A 1 82 ? -2.729 -14.178 14.024 1.00 49.47 82 GLU A CA 1
ATOM 646 C C . GLU A 1 82 ? -2.761 -12.658 14.250 1.00 49.47 82 GLU A C 1
ATOM 648 O O . GLU A 1 82 ? -2.134 -12.155 15.186 1.00 49.47 82 GLU A O 1
ATOM 653 N N . VAL A 1 83 ? -3.504 -11.905 13.429 1.00 52.44 83 VAL A N 1
ATOM 654 C CA . VAL A 1 83 ? -3.612 -10.442 13.583 1.00 52.44 83 VAL A CA 1
ATOM 655 C C . VAL A 1 83 ? -4.495 -10.089 14.781 1.00 52.44 83 VAL A C 1
ATOM 657 O O . VAL A 1 83 ? -4.257 -9.091 15.459 1.00 52.44 83 VAL A O 1
ATOM 660 N N . THR A 1 84 ? -5.478 -10.934 15.091 1.00 50.81 84 THR A N 1
ATOM 661 C CA . THR A 1 84 ? -6.381 -10.749 16.231 1.00 50.81 84 THR A CA 1
ATOM 662 C C . THR A 1 84 ? -5.670 -11.010 17.561 1.00 50.81 84 THR A C 1
ATOM 664 O O . THR A 1 84 ? -5.949 -10.333 18.548 1.00 50.81 84 THR A O 1
ATOM 667 N N . GLN A 1 85 ? -4.714 -11.947 17.589 1.00 47.47 85 GLN A N 1
ATOM 668 C CA . GLN A 1 85 ? -4.077 -12.415 18.824 1.00 47.47 85 GLN A CA 1
ATOM 669 C C . GLN A 1 85 ? -2.972 -11.488 19.359 1.00 47.47 85 GLN A C 1
ATOM 671 O O . GLN A 1 85 ? -2.696 -11.500 20.554 1.00 47.47 85 GLN A O 1
ATOM 676 N N . LYS A 1 86 ? -2.370 -10.632 18.521 1.00 38.72 86 LYS A N 1
ATOM 677 C CA . LYS A 1 86 ? -1.357 -9.647 18.963 1.00 38.72 86 LYS A CA 1
ATOM 678 C C . LYS A 1 86 ? -1.938 -8.326 19.488 1.00 38.72 86 LYS A C 1
ATOM 680 O O . LYS A 1 86 ? -1.190 -7.379 19.716 1.00 38.72 86 LYS A O 1
ATOM 685 N N . LEU A 1 87 ? -3.259 -8.233 19.638 1.00 48.41 87 LEU A N 1
ATOM 686 C CA . LEU A 1 87 ? -3.972 -6.987 19.948 1.00 48.41 87 LEU A CA 1
ATOM 687 C C . LEU A 1 87 ? -4.904 -7.081 21.171 1.00 48.41 87 LEU A C 1
ATOM 689 O O . LEU A 1 87 ? -5.672 -6.131 21.395 1.00 48.41 87 LEU A O 1
ATOM 693 N N . ALA A 1 88 ? -4.833 -8.193 21.914 1.00 38.66 88 ALA A N 1
ATOM 694 C CA . ALA A 1 88 ? -5.504 -8.423 23.195 1.00 38.66 88 ALA A CA 1
ATOM 695 C C . ALA A 1 88 ? -4.577 -8.094 24.372 1.00 38.66 88 ALA A C 1
ATOM 697 O O . ALA A 1 88 ? -3.384 -8.467 24.295 1.00 38.66 88 ALA A O 1
#

Foldseek 3Di:
DDDPPDQPPPDDPCPPVNLCVVQVDPVRSVVVVVVVVSDDDDPCNVVVVVVVVCCVQFPFDQDPVVRDTGGPHDDPPPPDCVVVVVPD

pLDDT: mean 72.25, std 17.04, range [37.31, 91.19]

Radius of gyration: 18.65 Å; chains: 1; bounding box: 46×32×44 Å

Sequence (88 aa):
MRLPPEHPRNRPQDSTHTLLRAYGTVAEVPDALAEDGEVSIPPAYLQRFRLAEKCFLHQRVHDPSKKSLVPNAFVGPNLEPEVTQKLA